Protein AF-G5K9U9-F1 (afdb_monomer_lite)

pLDDT: mean 95.48, std 3.87, range [70.19, 98.56]

Structure (mmCIF, N/CA/C/O backbone):
data_AF-G5K9U9-F1
#
_entry.id   AF-G5K9U9-F1
#
loop_
_atom_site.group_PDB
_atom_site.id
_atom_site.type_symbol
_atom_site.label_atom_id
_atom_site.label_alt_id
_atom_site.label_comp_id
_atom_site.label_asym_id
_atom_site.label_entity_id
_atom_site.label_seq_id
_atom_site.pdbx_PDB_ins_code
_atom_site.Cartn_x
_atom_site.Cartn_y
_atom_site.Cartn_z
_atom_site.occupancy
_atom_site.B_iso_or_equiv
_atom_site.auth_seq_id
_atom_site.auth_comp_id
_atom_site.auth_asym_id
_atom_site.auth_atom_id
_atom_site.pdbx_PDB_model_num
ATOM 1 N N . MET A 1 1 ? -4.710 10.334 -6.973 1.00 70.19 1 MET A N 1
ATOM 2 C CA . MET A 1 1 ? -5.971 10.149 -6.235 1.00 70.19 1 MET A CA 1
ATOM 3 C C . MET A 1 1 ? -5.677 9.444 -4.913 1.00 70.19 1 MET A C 1
ATOM 5 O O . MET A 1 1 ? -5.947 8.254 -4.796 1.00 70.19 1 MET A O 1
ATOM 9 N N . PRO A 1 2 ? -5.021 10.114 -3.949 1.00 88.62 2 PRO A N 1
ATOM 10 C CA . PRO A 1 2 ? -4.821 9.560 -2.607 1.00 88.62 2 PRO A CA 1
ATOM 11 C C . PRO A 1 2 ? -6.129 9.397 -1.814 1.00 88.62 2 PRO A C 1
ATOM 13 O O . PRO A 1 2 ? -6.179 8.576 -0.911 1.00 88.62 2 PRO A O 1
ATOM 16 N N . GLU A 1 3 ? -7.185 10.130 -2.161 1.00 95.31 3 GLU A N 1
ATOM 17 C CA . GLU A 1 3 ? -8.448 10.198 -1.419 1.00 95.31 3 GLU A CA 1
ATOM 18 C C . GLU A 1 3 ? -9.189 8.854 -1.430 1.00 95.31 3 GLU A C 1
ATOM 20 O O . GLU A 1 3 ? -9.555 8.337 -0.380 1.00 95.31 3 GLU A O 1
ATOM 25 N N . ALA A 1 4 ? -9.339 8.239 -2.608 1.00 96.06 4 ALA A N 1
ATOM 26 C CA . ALA A 1 4 ? -9.995 6.935 -2.735 1.00 96.06 4 ALA A CA 1
ATOM 27 C C . ALA A 1 4 ? -9.200 5.814 -2.044 1.00 96.06 4 ALA A C 1
ATOM 29 O O . ALA A 1 4 ? -9.779 4.939 -1.407 1.00 96.06 4 ALA A O 1
ATOM 30 N N . ALA A 1 5 ? -7.868 5.854 -2.144 1.00 95.69 5 ALA A N 1
ATOM 31 C CA . ALA A 1 5 ? -7.003 4.888 -1.476 1.00 95.69 5 ALA A CA 1
ATOM 32 C C . ALA A 1 5 ? -7.040 5.055 0.053 1.00 95.69 5 ALA A C 1
ATOM 34 O O . ALA A 1 5 ? -7.104 4.060 0.764 1.00 95.69 5 ALA A O 1
ATOM 35 N N . GLY A 1 6 ? -7.075 6.294 0.555 1.00 96.81 6 GLY A N 1
ATOM 36 C CA . GLY A 1 6 ? -7.257 6.586 1.977 1.00 96.81 6 GLY A CA 1
ATOM 37 C C . GLY A 1 6 ? -8.578 6.039 2.520 1.00 96.81 6 GLY A C 1
ATOM 38 O O . GLY A 1 6 ? -8.570 5.327 3.518 1.00 96.81 6 GLY A O 1
ATOM 39 N N . ALA A 1 7 ? -9.687 6.280 1.813 1.00 97.81 7 ALA A N 1
ATOM 40 C CA . ALA A 1 7 ? -10.996 5.751 2.200 1.00 97.81 7 ALA A CA 1
ATOM 41 C C . ALA A 1 7 ? -11.028 4.211 2.210 1.00 97.81 7 ALA A C 1
ATOM 43 O O . ALA A 1 7 ? -11.620 3.606 3.101 1.00 97.81 7 ALA A O 1
ATOM 44 N N . PHE A 1 8 ? -10.360 3.563 1.249 1.00 97.19 8 PHE A N 1
ATOM 45 C CA . PHE A 1 8 ? -10.233 2.105 1.229 1.00 97.19 8 PHE A CA 1
ATOM 46 C C . PHE A 1 8 ? -9.453 1.573 2.440 1.00 97.19 8 PHE A C 1
ATOM 48 O O . PHE A 1 8 ? -9.855 0.577 3.035 1.00 97.19 8 PHE A O 1
ATOM 55 N N . ILE A 1 9 ? -8.358 2.237 2.817 1.00 97.62 9 ILE A N 1
ATOM 56 C CA . ILE A 1 9 ? -7.543 1.863 3.981 1.00 97.62 9 ILE A CA 1
ATOM 57 C C . ILE A 1 9 ? -8.355 2.003 5.268 1.00 97.62 9 ILE A C 1
ATOM 59 O O . ILE A 1 9 ? -8.392 1.076 6.074 1.00 97.62 9 ILE A O 1
ATOM 63 N N . GLU A 1 10 ? -9.040 3.135 5.435 1.00 98.12 10 GLU A N 1
ATOM 64 C CA . GLU A 1 10 ? -9.908 3.384 6.585 1.00 98.12 10 GLU A CA 1
ATOM 65 C C . GLU A 1 10 ? -10.995 2.314 6.690 1.00 98.12 10 GLU A C 1
ATOM 67 O O . GLU A 1 10 ? -11.144 1.694 7.739 1.00 98.12 10 GLU A O 1
ATOM 72 N N . TYR A 1 11 ? -11.703 2.030 5.596 1.00 98.50 11 TYR A N 1
ATOM 73 C CA . TYR A 1 11 ? -12.719 0.981 5.554 1.00 98.50 11 TYR A CA 1
ATOM 74 C C . TYR A 1 11 ? -12.146 -0.406 5.881 1.00 98.50 11 TYR A C 1
ATOM 76 O O . TYR A 1 11 ? -12.742 -1.163 6.649 1.00 98.50 11 TYR A O 1
ATOM 84 N N . GLY A 1 12 ? -10.973 -0.736 5.334 1.00 98.38 12 GLY A N 1
ATOM 85 C CA . GLY A 1 12 ? -10.302 -2.010 5.573 1.00 98.38 12 GLY A CA 1
ATOM 86 C C . GLY A 1 12 ? -9.980 -2.245 7.048 1.00 98.38 12 GLY A C 1
ATOM 87 O O . GLY A 1 12 ? -10.224 -3.333 7.558 1.00 98.38 12 GLY A O 1
ATOM 88 N N . PHE A 1 13 ? -9.493 -1.223 7.751 1.00 98.38 13 PHE A N 1
ATOM 89 C CA . PHE A 1 13 ? -9.194 -1.337 9.179 1.00 98.38 13 PHE A CA 1
ATOM 90 C C . PHE A 1 13 ? -10.438 -1.218 10.068 1.00 98.38 13 PHE A C 1
ATOM 92 O O . PHE A 1 13 ? -10.552 -1.945 11.046 1.00 98.38 13 PHE A O 1
ATOM 99 N N . THR A 1 14 ? -11.370 -0.314 9.757 1.00 98.31 14 THR A N 1
ATOM 100 C CA . THR A 1 14 ? -12.473 0.035 10.677 1.00 98.31 14 THR A CA 1
ATOM 101 C C . THR A 1 14 ? -13.735 -0.797 10.488 1.00 98.31 14 THR A C 1
ATOM 103 O O . THR A 1 14 ? -14.460 -1.022 11.454 1.00 98.31 14 THR A O 1
ATOM 106 N N . VAL A 1 15 ? -14.022 -1.240 9.261 1.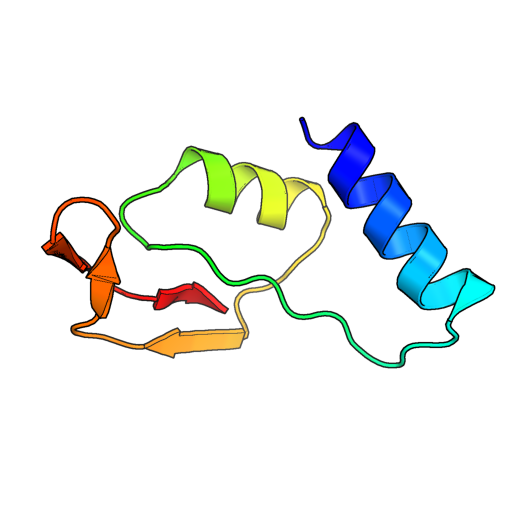00 98.56 15 VAL A N 1
ATOM 107 C CA . VAL A 1 15 ? -15.250 -1.985 8.941 1.00 98.56 15 VAL A CA 1
ATOM 108 C C . VAL A 1 15 ? -14.957 -3.456 8.708 1.00 98.56 15 VAL A C 1
ATOM 110 O O . VAL A 1 15 ? -15.706 -4.310 9.175 1.00 98.56 15 VAL A O 1
ATOM 113 N N . LEU A 1 16 ? -13.882 -3.757 7.980 1.00 98.50 16 LEU A N 1
ATOM 114 C CA . LEU A 1 16 ? -13.501 -5.140 7.690 1.00 98.50 16 LEU A CA 1
ATOM 115 C C . LEU A 1 16 ? -12.621 -5.770 8.776 1.00 98.50 16 LEU A C 1
ATOM 117 O O . LEU A 1 16 ? -12.376 -6.971 8.698 1.00 98.50 16 LEU A O 1
ATOM 121 N N . ASP A 1 17 ? -12.153 -4.982 9.749 1.00 98.12 17 ASP A N 1
ATOM 122 C CA . ASP A 1 17 ? -11.270 -5.427 10.837 1.00 98.12 17 ASP A CA 1
ATOM 123 C C . ASP A 1 17 ? -10.017 -6.167 10.321 1.00 98.12 17 ASP A C 1
ATOM 125 O O . ASP A 1 17 ? -9.569 -7.183 10.855 1.00 98.12 17 ASP A O 1
ATOM 129 N N . LEU A 1 18 ? -9.450 -5.688 9.204 1.00 98.56 18 LEU A N 1
ATOM 130 C CA . LEU A 1 18 ? -8.226 -6.260 8.654 1.00 98.56 18 LEU A CA 1
ATOM 131 C C . LEU A 1 18 ? -7.046 -5.908 9.554 1.00 98.56 18 LEU A C 1
A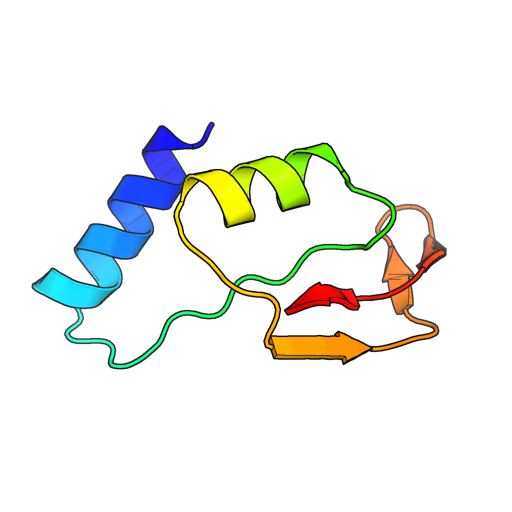TOM 133 O O . LEU A 1 18 ? -6.816 -4.751 9.873 1.00 98.56 18 LEU A O 1
ATOM 137 N N . HIS A 1 19 ? -6.208 -6.889 9.875 1.00 97.81 19 HIS A N 1
ATOM 138 C CA . HIS A 1 19 ? -4.986 -6.634 10.642 1.00 97.81 19 HIS A CA 1
ATOM 139 C C . HIS A 1 19 ? -3.873 -5.978 9.800 1.00 97.81 19 HIS A C 1
ATOM 141 O O . HIS A 1 19 ? -2.979 -5.322 10.331 1.00 97.81 19 HIS A O 1
ATOM 147 N N . LYS A 1 20 ? -3.881 -6.182 8.477 1.00 97.06 20 LYS A N 1
ATOM 148 C CA . LYS A 1 20 ? -2.836 -5.690 7.573 1.00 97.06 20 LYS A CA 1
ATOM 149 C C . LYS A 1 20 ? -3.388 -5.419 6.179 1.00 97.06 20 LYS A C 1
ATOM 151 O O . LYS A 1 20 ? -4.208 -6.180 5.671 1.00 97.06 20 LYS A O 1
ATOM 156 N N . ILE A 1 21 ? -2.864 -4.371 5.551 1.00 97.56 21 ILE A N 1
ATOM 157 C CA . ILE A 1 21 ? -3.076 -4.043 4.141 1.00 97.56 21 ILE A CA 1
ATOM 158 C C . ILE A 1 21 ? -1.698 -3.910 3.490 1.00 97.56 21 ILE A C 1
ATOM 160 O O . ILE A 1 21 ? -0.838 -3.205 4.010 1.00 97.56 21 ILE A O 1
ATOM 164 N N . GLU A 1 22 ? -1.493 -4.578 2.356 1.00 97.25 22 GLU A N 1
ATOM 165 C CA . GLU A 1 22 ? -0.278 -4.459 1.541 1.00 97.25 22 GLU A CA 1
ATOM 166 C C . GLU A 1 22 ? -0.591 -3.716 0.238 1.00 97.25 22 GLU A C 1
ATOM 168 O O . GLU A 1 22 ? -1.648 -3.913 -0.368 1.00 97.25 22 GLU A O 1
ATOM 173 N N . LEU A 1 23 ? 0.343 -2.876 -0.214 1.00 95.62 23 LEU A N 1
ATOM 174 C CA . LEU A 1 23 ? 0.241 -2.136 -1.470 1.00 95.62 23 LEU A CA 1
ATOM 175 C C . LEU A 1 23 ? 1.430 -2.486 -2.355 1.00 95.62 23 LEU A C 1
ATOM 177 O O . LEU A 1 23 ? 2.568 -2.158 -2.040 1.00 95.62 23 LEU A O 1
ATOM 181 N N . ALA A 1 24 ? 1.155 -3.086 -3.512 1.00 95.50 24 ALA A N 1
ATOM 182 C CA . ALA A 1 24 ? 2.184 -3.373 -4.500 1.00 95.50 24 ALA A CA 1
ATOM 183 C C . ALA A 1 24 ? 2.313 -2.239 -5.532 1.00 95.50 24 ALA A C 1
ATOM 185 O O . ALA A 1 24 ? 1.322 -1.774 -6.098 1.00 95.50 24 ALA A O 1
ATOM 186 N N . CYS A 1 25 ? 3.540 -1.821 -5.839 1.00 95.75 25 CYS A N 1
ATOM 187 C CA . CYS A 1 25 ? 3.832 -0.926 -6.957 1.00 95.75 25 CYS A CA 1
ATOM 188 C C . CYS A 1 25 ? 5.173 -1.264 -7.619 1.00 95.75 25 CYS A C 1
ATOM 190 O O . CYS A 1 25 ? 6.037 -1.899 -7.029 1.00 95.75 25 CYS A O 1
ATOM 192 N N . TYR A 1 26 ? 5.365 -0.845 -8.868 1.00 97.00 26 TYR A N 1
ATOM 193 C CA . TYR A 1 26 ? 6.637 -1.052 -9.565 1.00 97.00 26 TYR A CA 1
ATOM 194 C C . TYR A 1 26 ? 7.645 0.050 -9.245 1.00 97.00 26 TYR A C 1
ATOM 196 O O . TYR A 1 26 ? 7.274 1.220 -9.103 1.00 97.00 26 TYR A O 1
ATOM 204 N N . SER A 1 27 ? 8.935 -0.294 -9.215 1.00 96.00 27 SER A N 1
ATOM 205 C CA . SER A 1 27 ? 10.023 0.660 -8.985 1.00 96.00 27 SER A CA 1
ATOM 206 C C . SER A 1 27 ? 10.115 1.738 -10.071 1.00 96.00 27 SER A C 1
ATOM 208 O O . SER A 1 27 ? 10.541 2.860 -9.767 1.00 96.00 27 SER A O 1
ATOM 210 N N . SER A 1 28 ? 9.628 1.444 -11.282 1.00 95.19 28 SER A N 1
ATOM 211 C CA . SER A 1 28 ? 9.463 2.391 -12.392 1.00 95.19 28 SER A CA 1
ATOM 212 C C . SER A 1 28 ? 8.348 3.422 -12.145 1.00 95.19 28 SER A C 1
ATOM 214 O O . SER A 1 28 ? 8.448 4.565 -12.591 1.00 95.19 28 SER A O 1
ATOM 216 N N . ASN A 1 29 ? 7.311 3.086 -11.368 1.00 94.94 29 ASN A N 1
ATOM 217 C CA . ASN A 1 29 ? 6.151 3.952 -11.147 1.00 94.94 29 ASN A CA 1
ATOM 218 C C . ASN A 1 29 ? 6.306 4.839 -9.899 1.00 94.94 29 ASN A C 1
ATOM 220 O O . ASN A 1 29 ? 5.734 4.589 -8.834 1.00 94.94 29 ASN A O 1
ATOM 224 N N . LYS A 1 30 ? 7.058 5.933 -10.053 1.00 95.19 30 LYS A N 1
ATOM 225 C CA . LYS A 1 30 ? 7.330 6.895 -8.970 1.00 95.19 30 LYS A CA 1
ATOM 226 C C . LYS A 1 30 ? 6.089 7.601 -8.429 1.00 95.19 30 LYS A C 1
ATOM 228 O O . LYS A 1 30 ? 6.044 7.930 -7.248 1.00 95.19 30 LYS A O 1
ATOM 233 N N . ARG A 1 31 ? 5.060 7.795 -9.260 1.00 95.38 31 ARG A N 1
ATOM 234 C CA . ARG A 1 31 ? 3.803 8.427 -8.829 1.00 95.38 31 ARG A CA 1
ATOM 235 C C . ARG A 1 31 ? 3.048 7.549 -7.831 1.00 95.38 31 ARG A C 1
ATOM 237 O O . ARG A 1 31 ? 2.556 8.065 -6.835 1.00 95.38 31 ARG A O 1
ATOM 244 N N . SER A 1 32 ? 3.000 6.238 -8.066 1.00 95.12 32 SER A N 1
ATOM 245 C CA . SER A 1 32 ? 2.335 5.301 -7.146 1.00 9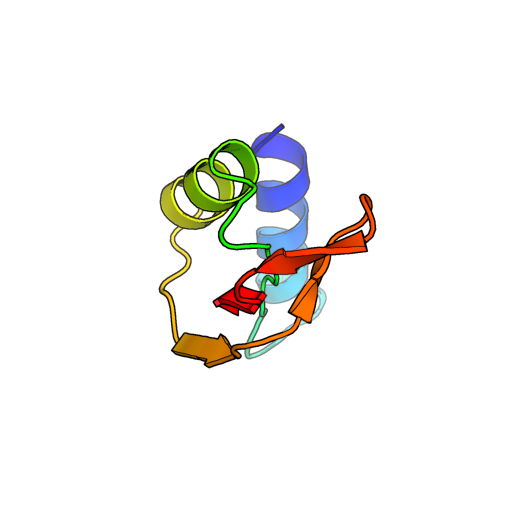5.12 32 SER A CA 1
ATOM 246 C C . SER A 1 32 ? 3.123 5.119 -5.846 1.00 95.12 32 SER A C 1
ATOM 248 O O . SER A 1 32 ? 2.518 5.107 -4.779 1.00 95.12 32 SER A O 1
ATOM 250 N N . GLN A 1 33 ? 4.461 5.094 -5.916 1.00 96.19 33 GLN A N 1
ATOM 251 C CA . GLN A 1 33 ? 5.327 5.106 -4.724 1.00 96.19 33 GLN A CA 1
ATOM 252 C C . GLN A 1 33 ? 5.048 6.334 -3.842 1.00 96.19 33 GLN A C 1
ATOM 254 O O . GLN A 1 33 ? 4.859 6.196 -2.639 1.00 96.19 33 GLN A O 1
ATOM 259 N N . ALA A 1 34 ? 4.944 7.528 -4.438 1.00 96.06 34 ALA A N 1
ATOM 260 C CA . ALA A 1 34 ? 4.649 8.752 -3.693 1.00 96.06 34 ALA A CA 1
ATOM 261 C C . ALA A 1 34 ? 3.273 8.719 -3.003 1.00 96.06 34 ALA A C 1
ATOM 263 O O . ALA A 1 34 ? 3.134 9.226 -1.892 1.00 96.06 34 ALA A O 1
ATOM 264 N N . VAL A 1 35 ? 2.260 8.109 -3.633 1.00 96.56 35 VAL A N 1
ATOM 265 C CA . VAL A 1 35 ? 0.944 7.904 -3.004 1.00 96.56 35 VAL A CA 1
ATOM 266 C C . VAL A 1 35 ? 1.054 6.949 -1.815 1.00 96.56 35 VAL A C 1
ATOM 268 O O . VAL A 1 35 ? 0.528 7.274 -0.755 1.00 96.56 35 VAL A O 1
ATOM 271 N N . ALA A 1 36 ? 1.771 5.830 -1.956 1.00 96.38 36 ALA A N 1
ATOM 272 C CA . ALA A 1 36 ? 1.985 4.878 -0.865 1.00 96.38 36 ALA A CA 1
ATOM 273 C C . ALA A 1 36 ? 2.673 5.546 0.340 1.00 96.38 36 ALA A C 1
ATOM 275 O O . ALA A 1 36 ? 2.170 5.467 1.458 1.00 96.38 36 ALA A O 1
ATOM 276 N N . THR A 1 37 ? 3.750 6.303 0.103 1.00 95.38 37 THR A N 1
ATOM 277 C CA . THR A 1 37 ? 4.439 7.060 1.160 1.00 95.38 37 THR A CA 1
ATOM 278 C C . THR A 1 37 ? 3.528 8.105 1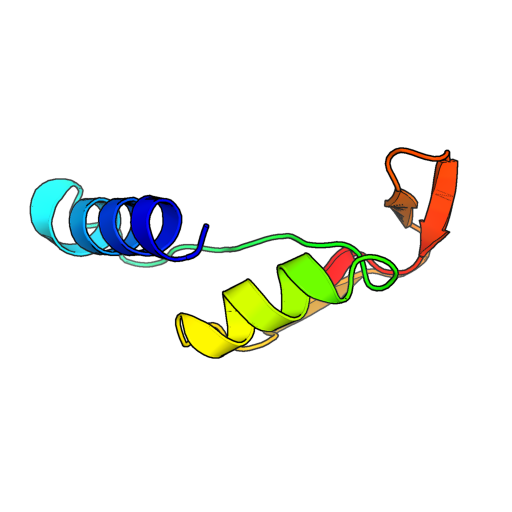.804 1.00 95.38 37 THR A C 1
ATOM 280 O O . THR A 1 37 ? 3.502 8.222 3.025 1.00 95.38 37 THR A O 1
ATOM 283 N N . LYS A 1 38 ? 2.745 8.851 1.010 1.00 96.12 38 LYS A N 1
ATOM 284 C CA . LYS A 1 38 ? 1.812 9.863 1.535 1.00 96.12 38 LYS A CA 1
ATOM 285 C C . LYS A 1 38 ? 0.725 9.251 2.427 1.00 96.12 38 LYS A C 1
ATOM 287 O O . LYS A 1 38 ? 0.266 9.916 3.348 1.00 96.12 38 LYS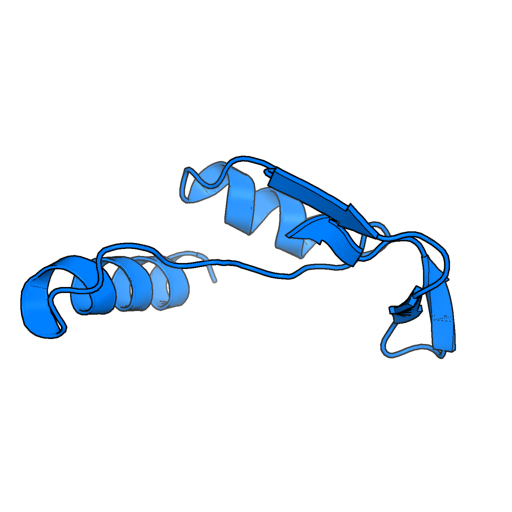 A O 1
ATOM 292 N N . LEU A 1 39 ? 0.315 8.015 2.146 1.00 96.62 39 LEU A N 1
ATOM 293 C CA . LEU A 1 39 ? -0.689 7.276 2.919 1.00 96.62 39 LEU A CA 1
ATOM 294 C C . LEU A 1 39 ? -0.094 6.500 4.106 1.00 96.62 39 LEU A C 1
ATOM 296 O O . LEU A 1 39 ? -0.830 5.801 4.793 1.00 96.62 39 LEU A O 1
ATOM 300 N N . GLY A 1 40 ? 1.211 6.630 4.366 1.00 95.88 40 GLY A N 1
ATOM 301 C CA . GLY A 1 40 ? 1.863 6.044 5.539 1.00 95.88 40 GLY A CA 1
ATOM 302 C C . GLY A 1 40 ? 2.358 4.606 5.366 1.00 95.88 40 GLY A C 1
ATOM 303 O O . GLY A 1 40 ? 2.782 4.007 6.350 1.00 95.88 40 GLY A O 1
ATOM 304 N N . PHE A 1 41 ? 2.353 4.050 4.149 1.00 97.25 41 PHE A N 1
ATOM 305 C CA . PHE A 1 41 ? 2.970 2.743 3.904 1.00 97.25 41 PHE A CA 1
ATOM 306 C C . PHE A 1 41 ? 4.496 2.818 4.010 1.00 97.25 41 PHE A C 1
ATOM 308 O O . PHE A 1 41 ? 5.129 3.780 3.560 1.00 97.25 41 PHE A O 1
ATOM 315 N N . THR A 1 42 ? 5.088 1.750 4.534 1.00 96.88 42 THR A N 1
ATOM 316 C CA . THR A 1 42 ? 6.530 1.504 4.541 1.00 96.88 42 THR A CA 1
ATOM 317 C C . THR A 1 42 ? 6.868 0.388 3.554 1.00 96.88 42 THR A C 1
ATOM 319 O O . THR A 1 42 ? 6.034 -0.457 3.247 1.00 96.88 42 THR A O 1
ATOM 322 N N . LEU A 1 43 ? 8.084 0.406 3.004 1.00 97.56 43 LEU A N 1
ATOM 323 C CA . LEU A 1 43 ? 8.537 -0.658 2.107 1.00 97.56 43 LEU A CA 1
ATOM 324 C C . LEU A 1 43 ? 8.931 -1.882 2.935 1.00 97.56 43 LEU A C 1
ATOM 326 O O . LEU A 1 43 ? 9.902 -1.806 3.689 1.00 97.56 43 LEU A O 1
ATOM 330 N N . GLU A 1 44 ? 8.237 -3.000 2.748 1.00 97.19 44 GLU A N 1
ATOM 331 C CA . GLU A 1 44 ? 8.556 -4.248 3.442 1.00 97.19 44 GLU A CA 1
ATOM 332 C C . GLU A 1 44 ? 9.457 -5.156 2.602 1.00 97.19 44 GLU A C 1
ATOM 334 O O . GLU A 1 44 ? 10.381 -5.779 3.127 1.00 97.19 44 GLU A O 1
ATOM 339 N N . ALA A 1 45 ? 9.226 -5.225 1.288 1.00 96.88 45 ALA A N 1
ATOM 340 C CA . ALA A 1 45 ? 9.983 -6.094 0.400 1.00 96.88 45 ALA A CA 1
ATOM 341 C C . ALA A 1 45 ? 10.204 -5.506 -0.999 1.00 96.88 45 ALA A C 1
ATOM 34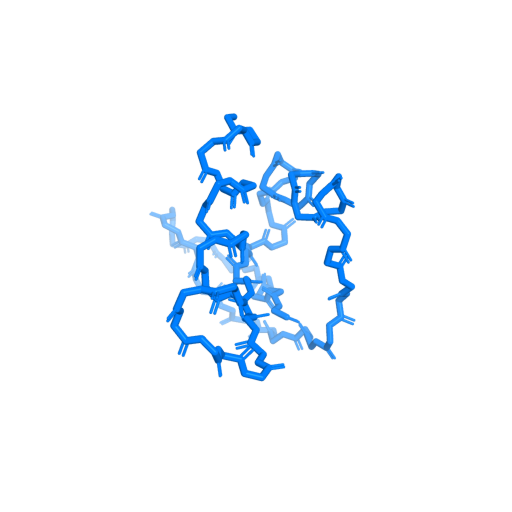3 O O . ALA A 1 45 ? 9.339 -4.882 -1.616 1.00 96.88 45 ALA A O 1
ATOM 344 N N . ARG A 1 46 ? 11.379 -5.817 -1.556 1.00 97.31 46 ARG A N 1
ATOM 345 C CA . ARG A 1 46 ? 11.732 -5.575 -2.958 1.00 97.31 46 ARG A CA 1
ATOM 346 C C . ARG A 1 46 ? 11.923 -6.908 -3.671 1.00 97.31 46 ARG A C 1
ATOM 348 O O . ARG A 1 46 ? 12.764 -7.710 -3.279 1.00 97.31 46 ARG A O 1
ATOM 355 N N . VAL A 1 47 ? 11.156 -7.132 -4.732 1.00 95.44 47 VAL A N 1
ATOM 356 C CA . VAL A 1 47 ? 11.223 -8.334 -5.567 1.00 95.44 47 VAL A CA 1
ATOM 357 C C . VAL A 1 47 ? 11.774 -7.951 -6.931 1.00 95.44 47 VAL A C 1
ATOM 359 O O . VAL A 1 47 ? 11.103 -7.257 -7.690 1.00 95.44 47 VAL A O 1
ATOM 362 N N . GLY A 1 48 ? 12.987 -8.403 -7.234 1.00 95.62 48 GLY A N 1
ATOM 363 C CA . GLY A 1 48 ? 13.640 -8.117 -8.507 1.00 95.62 48 GLY A CA 1
ATOM 364 C C . GLY A 1 48 ? 13.011 -8.840 -9.699 1.00 95.62 48 GLY A C 1
ATOM 365 O O . GLY A 1 48 ? 12.212 -9.767 -9.549 1.00 95.62 48 GLY A O 1
ATOM 366 N N . ASP A 1 49 ? 13.420 -8.399 -10.887 1.00 91.88 49 ASP A N 1
ATOM 367 C CA . ASP A 1 49 ? 13.125 -9.014 -12.188 1.00 91.88 49 ASP A CA 1
ATOM 368 C C . ASP A 1 49 ? 11.629 -9.226 -12.488 1.00 91.88 49 ASP A C 1
ATOM 370 O O . ASP A 1 49 ? 11.211 -10.206 -13.111 1.00 91.88 49 ASP A O 1
ATOM 374 N N . ARG A 1 50 ? 10.786 -8.285 -12.048 1.00 92.31 50 ARG A N 1
ATOM 375 C CA . ARG A 1 50 ? 9.364 -8.251 -12.395 1.00 92.31 50 ARG A CA 1
ATOM 376 C C . ARG A 1 50 ? 9.151 -7.476 -13.686 1.00 92.31 50 ARG A C 1
ATOM 378 O O . ARG A 1 50 ? 9.790 -6.463 -13.943 1.00 92.31 50 ARG A O 1
ATOM 385 N N . LYS A 1 51 ? 8.205 -7.946 -14.493 1.00 93.12 51 LYS A N 1
ATOM 386 C CA . LYS A 1 51 ? 7.729 -7.213 -15.665 1.00 93.12 51 LYS A CA 1
ATOM 387 C C . LYS A 1 51 ? 6.618 -6.263 -15.244 1.00 93.12 51 LYS A C 1
ATOM 389 O O . LYS A 1 51 ? 5.668 -6.697 -14.587 1.00 93.12 51 LYS A O 1
ATOM 394 N N . ASP A 1 52 ? 6.757 -4.993 -15.600 1.00 91.06 52 ASP A N 1
ATOM 395 C CA . ASP A 1 52 ? 5.674 -4.024 -15.461 1.00 91.06 52 ASP A CA 1
ATOM 396 C C . ASP A 1 52 ? 4.628 -4.170 -16.575 1.00 91.06 52 ASP A C 1
ATOM 398 O O . ASP A 1 52 ? 4.715 -5.039 -17.449 1.00 91.06 52 ASP A O 1
ATOM 402 N N . ALA A 1 53 ? 3.619 -3.300 -16.548 1.00 89.50 53 ALA A N 1
ATOM 403 C CA . ALA A 1 53 ? 2.555 -3.271 -17.548 1.00 89.50 53 ALA A CA 1
ATOM 404 C C . ALA A 1 53 ? 3.052 -2.920 -18.967 1.00 89.50 53 ALA A C 1
ATOM 406 O O . ALA A 1 53 ? 2.315 -3.107 -19.931 1.00 89.50 53 ALA A O 1
ATOM 407 N N . GLN A 1 54 ? 4.285 -2.425 -19.113 1.00 92.94 54 GLN A N 1
ATOM 408 C CA . GLN A 1 54 ? 4.948 -2.164 -20.391 1.00 92.94 54 GLN A CA 1
ATOM 409 C C . GLN A 1 54 ? 5.957 -3.272 -20.749 1.00 92.94 54 GLN A C 1
ATOM 411 O O . GLN A 1 54 ? 6.722 -3.125 -21.702 1.00 92.94 54 GLN A O 1
ATOM 416 N N . ASN A 1 55 ? 5.948 -4.396 -20.016 1.00 93.38 55 ASN A N 1
ATOM 417 C CA . ASN A 1 55 ? 6.850 -5.539 -20.180 1.00 93.38 55 ASN A CA 1
ATOM 418 C C . ASN A 1 55 ? 8.338 -5.187 -19.954 1.00 93.38 55 ASN A C 1
ATOM 420 O O . ASN A 1 55 ? 9.224 -5.937 -20.372 1.00 93.38 55 ASN A O 1
ATOM 424 N N . GLN A 1 56 ? 8.623 -4.076 -19.265 1.00 92.88 56 GLN A N 1
ATOM 425 C CA . GLN A 1 56 ? 9.973 -3.694 -18.859 1.00 92.88 56 GLN A CA 1
ATOM 426 C C . GLN A 1 56 ? 10.339 -4.382 -17.543 1.00 92.88 56 GLN A C 1
ATOM 428 O O . GLN A 1 56 ? 9.504 -4.538 -16.649 1.00 92.88 56 GLN A O 1
ATOM 433 N N . ARG A 1 57 ? 11.601 -4.810 -17.424 1.00 95.06 57 ARG A N 1
ATOM 434 C CA . ARG A 1 57 ? 12.123 -5.390 -16.183 1.00 95.06 57 ARG A CA 1
ATOM 435 C C . ARG A 1 57 ? 12.341 -4.277 -15.161 1.00 95.06 57 ARG A C 1
ATOM 437 O O . ARG A 1 57 ? 13.073 -3.326 -15.419 1.00 95.06 57 ARG A O 1
ATOM 444 N N . CYS A 1 58 ? 11.717 -4.415 -14.003 1.00 94.81 58 CYS A N 1
ATOM 445 C CA . CYS A 1 58 ? 11.848 -3.528 -12.859 1.00 94.81 58 CYS A CA 1
ATOM 446 C C . CYS A 1 58 ? 11.618 -4.320 -11.562 1.00 94.81 58 CYS A C 1
ATOM 448 O O . CYS A 1 58 ? 11.387 -5.531 -11.586 1.00 94.81 58 CYS A O 1
ATOM 450 N N . ASP A 1 59 ? 11.677 -3.644 -10.419 1.00 96.69 59 ASP A N 1
ATOM 451 C CA . ASP A 1 59 ? 11.404 -4.293 -9.141 1.00 96.69 59 ASP A CA 1
ATOM 452 C C . ASP A 1 59 ? 9.927 -4.128 -8.783 1.00 96.69 59 ASP A C 1
ATOM 454 O O . ASP A 1 59 ? 9.356 -3.046 -8.937 1.00 96.69 59 ASP A O 1
ATOM 458 N N . GLY A 1 60 ? 9.316 -5.179 -8.248 1.00 96.12 60 GLY A N 1
ATOM 459 C CA . GLY A 1 60 ? 8.081 -5.070 -7.482 1.00 96.12 60 GLY A CA 1
ATOM 460 C C . GLY A 1 60 ? 8.392 -4.609 -6.060 1.00 96.12 60 GLY A C 1
ATOM 461 O O . GLY A 1 60 ? 9.240 -5.194 -5.388 1.00 96.12 60 GLY A O 1
ATOM 462 N N . LEU A 1 61 ? 7.710 -3.569 -5.608 1.00 96.69 61 LEU A N 1
ATOM 463 C CA . LEU A 1 61 ? 7.756 -3.027 -4.254 1.00 96.69 61 LEU A CA 1
ATOM 464 C C . LEU A 1 61 ? 6.441 -3.388 -3.565 1.00 96.69 61 LEU A C 1
ATOM 466 O O . LEU A 1 61 ? 5.392 -3.196 -4.179 1.00 96.69 61 LEU A O 1
ATOM 470 N N . ARG A 1 62 ? 6.494 -3.919 -2.346 1.00 93.62 62 ARG A N 1
ATOM 471 C CA . ARG A 1 62 ? 5.324 -4.256 -1.526 1.00 93.62 62 ARG A CA 1
ATOM 472 C C . ARG A 1 62 ? 5.629 -4.106 -0.044 1.00 93.62 62 ARG A C 1
ATOM 474 O O . ARG A 1 62 ? 6.837 -4.122 0.296 1.00 93.62 62 ARG A O 1
#

Radius of gyration: 12.86 Å; chains: 1; bounding box: 29×19×31 Å

Sequence (62 aa):
MPEAAGAFIEYGFTVLDLHKIELACYSSNKRSQAVATKLGFTLEARVGDRKDAQNQRCDGLR

Foldseek 3Di:
DLVVVLVVVCCCCPVVVDPDDDDKDWPVPVVVVVSCVVSPHDFDDWAFQDQDPVGDGTIITD

Organism: NCBI:txid875093

InterPro domains:
  IPR000182 GNAT domain [PF13302] (1-42)
  IPR016181 Acyl-CoA N-acyltransferase [SSF55729] (1-50)

Secondary structure (DSSP, 8-state):
-HHHHHHHHHHHHHTS--S-----EETT-HHHHHHHHHTT-----EEEEEE-TTS-EEEEE-